Protein AF-A0A7M2XGH8-F1 (afdb_monomer)

Sequence (81 aa):
MLRIDALASAVGTSRSALTRQLIDVALPFVEAGHGVNLTRLIAIIESTQAATDRLLTLADPDFAERLPGLTIERLKAYHDA

Solvent-accessible surface area (backbone atoms only — not comparable to full-atom values): 4697 Å² total; per-residue (Å²): 114,67,68,55,51,52,48,14,60,74,72,72,47,52,55,67,58,46,51,48,53,53,43,71,61,47,47,64,40,49,75,70,70,50,75,89,52,64,69,60,51,51,51,51,52,53,53,49,49,54,51,50,51,53,54,36,43,73,74,41,49,74,57,46,74,46,42,67,60,55,49,53,53,49,45,54,74,76,67,70,123

Nearest PDB structures (foldseek):
  6sbx-assembly1_C  TM=7.585E-01  e=4.315E+00  Myxococcus xanthus

Structure (mmCIF, N/CA/C/O backbone):
data_AF-A0A7M2XGH8-F1
#
_entry.id   AF-A0A7M2XGH8-F1
#
loop_
_atom_site.group_PDB
_atom_site.id
_atom_site.type_symbol
_atom_site.label_atom_id
_atom_site.label_alt_id
_atom_site.label_comp_id
_atom_site.label_asym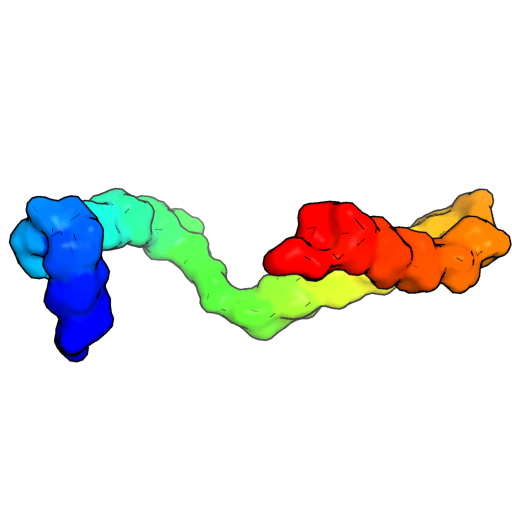_id
_atom_site.label_entity_id
_atom_site.label_seq_id
_atom_site.pdbx_PDB_ins_code
_atom_site.Cartn_x
_atom_site.Cartn_y
_atom_site.Cartn_z
_atom_site.occupancy
_atom_site.B_iso_or_equiv
_atom_site.auth_seq_id
_atom_site.auth_comp_id
_atom_site.auth_asym_id
_atom_site.auth_atom_id
_atom_site.pdbx_PDB_model_num
ATOM 1 N N . MET A 1 1 ? -5.980 -4.420 23.963 1.00 61.22 1 MET A N 1
ATOM 2 C CA . MET A 1 1 ? -7.163 -3.530 24.067 1.00 61.22 1 MET A CA 1
ATOM 3 C C . MET A 1 1 ? -6.807 -2.039 24.041 1.00 61.22 1 MET A C 1
ATOM 5 O O . MET A 1 1 ? -7.530 -1.314 23.378 1.00 61.22 1 MET A O 1
ATOM 9 N N . LEU A 1 2 ? -5.670 -1.605 24.612 1.00 78.12 2 LEU A N 1
ATOM 10 C CA . LEU A 1 2 ? -5.206 -0.199 24.634 1.00 78.12 2 LEU A CA 1
ATOM 11 C C . LEU A 1 2 ? -5.264 0.562 23.292 1.00 78.12 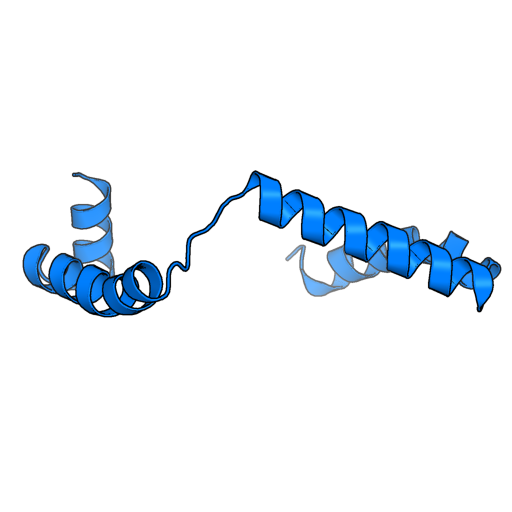2 LEU A C 1
ATOM 13 O O . LEU A 1 2 ? -5.570 1.745 23.281 1.00 78.12 2 LEU A O 1
ATOM 17 N N . ARG A 1 3 ? -5.003 -0.100 22.154 1.00 93.12 3 ARG A N 1
ATOM 18 C CA . ARG A 1 3 ? -5.024 0.547 20.826 1.00 93.12 3 ARG A CA 1
ATOM 19 C C . ARG A 1 3 ? -6.411 1.044 20.406 1.00 93.12 3 ARG A C 1
ATOM 21 O O . ARG A 1 3 ? -6.504 2.115 19.823 1.00 93.12 3 ARG A O 1
ATOM 28 N N . ILE A 1 4 ? -7.466 0.274 20.690 1.00 93.25 4 ILE A N 1
ATOM 29 C CA . ILE A 1 4 ? -8.844 0.675 20.359 1.00 93.25 4 ILE A CA 1
ATOM 30 C C . ILE A 1 4 ? -9.273 1.816 21.278 1.00 93.25 4 ILE A C 1
ATOM 32 O O . ILE A 1 4 ? -9.880 2.767 20.810 1.00 93.25 4 ILE A O 1
ATOM 36 N N . ASP A 1 5 ? -8.911 1.755 22.561 1.00 93.75 5 ASP A N 1
ATOM 37 C CA . ASP A 1 5 ? -9.244 2.809 23.522 1.00 93.75 5 ASP A CA 1
ATOM 38 C C . ASP A 1 5 ? -8.526 4.131 23.184 1.00 93.75 5 ASP A C 1
ATOM 40 O O . ASP A 1 5 ? -9.153 5.189 23.177 1.00 93.75 5 ASP A O 1
ATOM 44 N N . ALA A 1 6 ? -7.243 4.074 22.807 1.00 95.69 6 ALA A N 1
ATOM 45 C CA . ALA A 1 6 ? -6.485 5.243 22.358 1.00 95.69 6 ALA A CA 1
ATOM 46 C C . ALA A 1 6 ? -7.069 5.858 21.077 1.00 95.69 6 ALA A C 1
ATOM 48 O O . ALA A 1 6 ? -7.235 7.073 20.991 1.00 95.69 6 ALA A O 1
ATOM 49 N N . LEU A 1 7 ? -7.428 5.020 20.099 1.00 95.62 7 LEU A N 1
ATOM 50 C CA . LEU A 1 7 ? -8.051 5.485 18.862 1.00 95.62 7 LEU A CA 1
ATOM 51 C C . LEU A 1 7 ? -9.444 6.074 19.119 1.00 95.62 7 LEU A C 1
ATOM 53 O O . LEU A 1 7 ? -9.778 7.111 18.558 1.00 95.62 7 LEU A O 1
ATOM 57 N N . ALA A 1 8 ? -10.235 5.461 20.002 1.00 95.69 8 ALA A N 1
ATOM 58 C CA . ALA A 1 8 ? -11.552 5.966 20.378 1.00 95.69 8 ALA A CA 1
ATOM 59 C C . ALA A 1 8 ? -11.438 7.352 21.024 1.00 95.69 8 ALA A C 1
ATOM 61 O O . ALA A 1 8 ? -12.172 8.265 20.651 1.00 95.69 8 ALA A O 1
ATOM 62 N N . SER A 1 9 ? -10.452 7.533 21.909 1.00 95.50 9 SER A N 1
ATOM 63 C CA . SER A 1 9 ? -10.147 8.830 22.513 1.00 95.50 9 SER A CA 1
ATOM 64 C C . SER A 1 9 ? -9.702 9.869 21.482 1.00 95.50 9 SER A C 1
ATOM 66 O O . SER A 1 9 ? -10.147 11.009 21.559 1.00 95.50 9 SER A O 1
ATOM 68 N N . ALA A 1 10 ? -8.848 9.502 20.521 1.00 95.25 10 ALA A N 1
ATOM 69 C CA . ALA A 1 10 ? -8.365 10.421 19.486 1.00 95.25 10 ALA A CA 1
ATOM 70 C C . ALA A 1 10 ? -9.480 10.871 18.526 1.00 95.25 10 ALA A C 1
ATOM 72 O O . ALA A 1 10 ? -9.499 12.017 18.089 1.00 95.25 10 ALA A O 1
ATOM 73 N N . VAL A 1 11 ? -10.420 9.974 18.222 1.00 93.38 11 VAL A N 1
ATOM 74 C CA . VAL A 1 11 ? -11.576 10.239 17.348 1.00 93.38 11 VAL A CA 1
ATOM 75 C C . VAL A 1 11 ? -12.741 10.887 18.119 1.00 93.38 11 VAL A C 1
ATOM 77 O O . VAL A 1 11 ? -13.704 11.345 17.512 1.00 93.38 11 VAL A O 1
ATOM 80 N N . GLY A 1 12 ? -12.669 10.961 19.454 1.00 95.75 12 GLY A N 1
ATOM 81 C CA . GLY A 1 12 ? -13.718 11.552 20.290 1.00 95.75 12 GLY A CA 1
ATOM 82 C C . GLY A 1 12 ? -14.994 10.708 20.361 1.00 95.75 12 GLY A C 1
ATOM 83 O O . GLY A 1 12 ? -16.094 11.249 20.446 1.00 95.75 12 GLY A O 1
ATOM 84 N N . THR A 1 13 ? -14.868 9.380 20.305 1.00 96.25 13 THR A N 1
ATOM 85 C CA . THR A 1 13 ? -16.002 8.447 20.325 1.00 96.25 13 THR A CA 1
ATOM 86 C C . THR A 1 13 ? -15.859 7.400 21.427 1.00 96.25 13 THR A C 1
ATOM 88 O O . THR A 1 13 ? -14.796 7.214 22.018 1.00 96.25 13 THR A O 1
ATOM 91 N N . SER A 1 14 ? -16.945 6.687 21.725 1.00 96.44 14 SER A N 1
ATOM 92 C CA . SER A 1 14 ? -16.879 5.558 22.651 1.00 96.44 14 SER A CA 1
ATOM 93 C C . SER A 1 14 ? -16.202 4.357 21.992 1.00 96.44 14 SER A C 1
ATOM 95 O O . SER A 1 14 ? -16.305 4.126 20.785 1.00 96.44 14 SER A O 1
ATOM 97 N N . ARG A 1 15 ? -15.561 3.523 22.808 1.00 95.31 15 ARG A N 1
ATOM 98 C CA . ARG A 1 15 ? -14.956 2.267 22.358 1.00 95.31 15 ARG A CA 1
ATOM 99 C C . ARG A 1 15 ? -15.934 1.378 21.579 1.00 95.31 15 ARG A C 1
ATOM 101 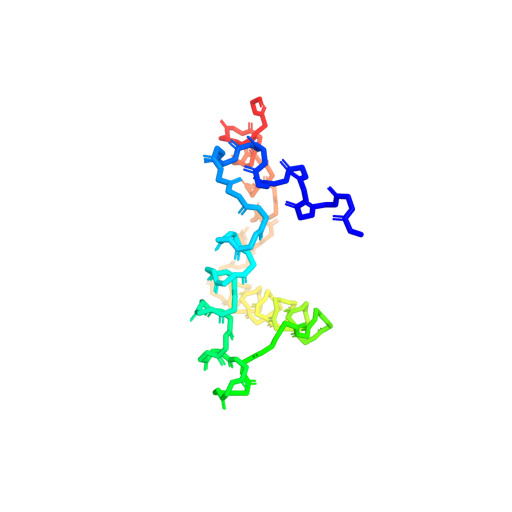O O . ARG A 1 15 ? -15.553 0.777 20.575 1.00 95.31 15 ARG A O 1
ATOM 108 N N . SER A 1 16 ? -17.175 1.264 22.052 1.00 96.12 16 SER A N 1
ATOM 109 C CA . SER A 1 16 ? -18.208 0.435 21.421 1.00 96.12 16 SER A CA 1
ATOM 110 C C . SER A 1 16 ? -18.617 0.989 20.058 1.00 96.12 16 SER A C 1
ATOM 112 O O . SER A 1 16 ? -18.707 0.220 19.103 1.00 96.12 16 SER A O 1
ATOM 114 N N . ALA A 1 17 ? -18.789 2.309 19.948 1.00 96.00 17 ALA A N 1
ATOM 115 C CA . ALA A 1 17 ? -19.079 2.973 18.681 1.00 96.00 17 ALA A CA 1
ATOM 116 C C . ALA A 1 17 ? -17.933 2.797 17.673 1.00 96.00 17 ALA A C 1
ATOM 118 O O . ALA A 1 17 ? -18.187 2.380 16.545 1.00 96.00 17 ALA A O 1
ATOM 119 N N . LEU A 1 18 ? -16.678 3.001 18.094 1.00 96.12 18 LEU A N 1
ATOM 120 C CA . LEU A 1 18 ? -15.512 2.772 17.234 1.00 96.12 18 LEU A CA 1
ATOM 121 C C . LEU A 1 18 ? -15.428 1.315 16.767 1.00 96.12 18 LEU A C 1
ATOM 123 O O . LEU A 1 18 ? -15.179 1.047 15.597 1.00 96.12 18 LEU A O 1
ATOM 127 N N . THR A 1 19 ? -15.637 0.363 17.677 1.00 95.56 19 THR A N 1
ATOM 128 C CA . THR A 1 19 ? -15.565 -1.066 17.340 1.00 95.56 19 THR A CA 1
ATOM 129 C C . THR A 1 19 ? -16.637 -1.442 16.322 1.00 95.56 19 THR A C 1
ATOM 131 O O . THR A 1 19 ? -16.334 -2.146 15.364 1.00 95.56 19 THR A O 1
ATOM 134 N N . ARG A 1 20 ? -17.870 -0.944 16.493 1.00 96.38 20 ARG A N 1
ATOM 135 C CA . ARG A 1 20 ? -18.952 -1.168 15.529 1.00 96.38 20 ARG A CA 1
ATOM 136 C C . ARG A 1 20 ? -18.603 -0.580 14.166 1.00 96.38 20 ARG A C 1
ATOM 138 O O . ARG A 1 20 ? -18.676 -1.296 13.184 1.00 96.38 20 ARG A O 1
ATOM 145 N N . GLN A 1 21 ? -18.109 0.655 14.126 1.00 95.31 21 GLN A N 1
ATOM 146 C CA . GLN A 1 21 ? -17.688 1.295 12.880 1.00 95.31 21 GLN A CA 1
ATOM 147 C C . GLN A 1 21 ? -16.581 0.510 12.158 1.00 95.31 21 GLN A C 1
ATOM 149 O O . GLN A 1 21 ? -16.634 0.342 10.943 1.00 95.31 21 GLN A O 1
ATOM 154 N N . LEU A 1 22 ? -15.585 0.003 12.892 1.00 94.56 22 LEU A N 1
ATOM 155 C CA . LEU A 1 22 ? -14.531 -0.835 12.313 1.00 94.56 22 LEU A CA 1
ATOM 156 C C . LEU A 1 22 ? -15.091 -2.138 11.734 1.00 94.56 22 LEU A C 1
ATOM 158 O O . LEU A 1 22 ? -14.642 -2.564 10.675 1.00 94.56 22 LEU A O 1
ATOM 162 N N . ILE A 1 23 ? -16.061 -2.758 12.411 1.00 95.19 23 ILE A N 1
ATOM 163 C CA . ILE A 1 23 ? -16.730 -3.970 11.926 1.00 95.19 23 ILE A CA 1
ATOM 164 C C . ILE A 1 23 ? -17.572 -3.656 10.690 1.00 95.19 23 ILE A C 1
ATOM 166 O O . ILE A 1 23 ? -17.416 -4.344 9.691 1.00 95.19 23 ILE A O 1
ATOM 170 N N . ASP A 1 24 ? -18.395 -2.608 10.718 1.00 96.25 24 ASP A N 1
ATOM 171 C CA . ASP A 1 24 ? -19.262 -2.221 9.597 1.00 96.25 24 ASP A CA 1
ATOM 172 C C . ASP A 1 24 ? -18.446 -1.940 8.325 1.00 96.25 24 ASP A C 1
ATOM 174 O O . ASP A 1 24 ? -18.872 -2.270 7.220 1.00 96.25 24 ASP A O 1
ATOM 178 N N . VAL A 1 25 ? -17.244 -1.375 8.480 1.00 93.44 25 VAL A N 1
ATOM 179 C CA . VAL A 1 25 ? -16.318 -1.152 7.365 1.00 93.44 25 VAL A CA 1
ATOM 180 C C . VAL A 1 25 ? -15.605 -2.434 6.955 1.00 93.44 25 VAL A C 1
ATOM 182 O O . VAL A 1 25 ? -15.504 -2.688 5.764 1.00 93.44 25 VAL A O 1
ATOM 185 N N . ALA A 1 26 ? -15.074 -3.227 7.888 1.00 91.50 26 ALA A N 1
ATOM 186 C CA . ALA A 1 26 ? -14.222 -4.370 7.553 1.00 91.50 26 ALA A CA 1
ATOM 187 C C . ALA A 1 26 ? -15.007 -5.615 7.115 1.00 91.50 26 ALA A C 1
ATOM 189 O O . ALA A 1 26 ? -14.503 -6.399 6.312 1.00 91.50 26 ALA A O 1
ATOM 190 N N . LEU A 1 27 ? -16.222 -5.811 7.628 1.00 92.38 27 LEU A N 1
ATOM 191 C CA . LEU A 1 27 ? -17.011 -7.020 7.409 1.00 92.38 27 LEU A CA 1
ATOM 192 C C . LEU A 1 27 ? -17.316 -7.274 5.921 1.00 92.38 27 LEU A C 1
ATOM 194 O O . LEU A 1 27 ? -17.001 -8.375 5.475 1.00 92.38 27 LEU A O 1
ATOM 198 N N . PRO A 1 28 ? -17.777 -6.292 5.114 1.00 93.06 28 PRO A N 1
ATOM 199 C CA . PRO A 1 28 ? -18.021 -6.516 3.686 1.00 93.06 28 PRO A CA 1
ATOM 200 C C . PRO A 1 28 ? -16.767 -6.953 2.918 1.00 93.06 28 PRO A C 1
ATOM 202 O O . PRO A 1 28 ? -16.840 -7.757 1.993 1.00 93.06 28 PRO A O 1
ATOM 205 N N . PHE A 1 29 ? -15.593 -6.448 3.313 1.00 89.00 29 PHE A N 1
ATOM 206 C CA . PHE A 1 29 ? -14.321 -6.837 2.703 1.00 89.00 29 PHE A CA 1
ATOM 207 C C . PHE A 1 29 ? -13.975 -8.279 3.058 1.00 89.00 29 PHE A C 1
ATOM 209 O O . PHE A 1 29 ? -13.634 -9.061 2.174 1.00 89.00 29 PHE A O 1
ATOM 216 N N . VAL A 1 30 ? -14.107 -8.649 4.331 1.00 90.88 30 VAL A N 1
ATOM 217 C CA . VAL A 1 30 ? -13.857 -10.023 4.780 1.00 90.88 30 VAL A CA 1
ATOM 218 C C . VAL A 1 30 ? -14.826 -11.002 4.105 1.00 90.88 30 VAL A C 1
ATOM 220 O O . VAL A 1 30 ? -14.389 -12.052 3.638 1.00 90.88 30 VAL A O 1
ATOM 223 N N . GLU A 1 31 ? -16.107 -10.648 3.980 1.00 91.00 31 GLU A N 1
ATOM 224 C CA . GLU A 1 31 ? -17.122 -11.443 3.269 1.00 91.00 31 GLU A CA 1
ATOM 225 C C . GLU A 1 31 ? -16.804 -11.597 1.775 1.00 91.00 31 GLU A C 1
ATOM 227 O O . GLU A 1 31 ? -16.967 -12.680 1.215 1.00 91.00 31 GLU A O 1
ATOM 232 N N . ALA A 1 32 ? -16.260 -10.557 1.140 1.00 89.75 32 ALA A N 1
ATOM 233 C CA . ALA A 1 32 ? -15.755 -10.604 -0.233 1.00 89.75 32 ALA A CA 1
ATOM 234 C C . ALA A 1 32 ? -14.392 -11.322 -0.367 1.00 89.75 32 ALA A C 1
ATOM 236 O O . ALA A 1 32 ? -13.749 -11.261 -1.420 1.00 89.75 32 ALA A O 1
ATOM 237 N N . GLY A 1 33 ? -13.899 -11.963 0.699 1.00 83.31 33 GLY A N 1
ATOM 238 C CA . GLY A 1 33 ? -12.605 -12.645 0.729 1.00 83.31 33 GLY A CA 1
ATOM 239 C C . GLY A 1 33 ? -11.405 -11.701 0.610 1.00 83.31 33 GLY A C 1
ATOM 240 O O . GLY A 1 33 ? -10.296 -12.141 0.299 1.00 83.31 33 GLY A O 1
ATOM 241 N N . HIS A 1 34 ? -11.606 -10.399 0.814 1.00 84.56 34 HIS A N 1
ATOM 242 C CA . HIS A 1 34 ? -10.534 -9.417 0.815 1.00 84.56 34 HIS A CA 1
ATOM 243 C C . HIS A 1 34 ? -9.779 -9.498 2.140 1.00 84.56 34 HIS A C 1
ATOM 245 O O . HIS A 1 34 ? -10.343 -9.447 3.232 1.00 84.56 34 HIS A O 1
ATOM 251 N N . GLY A 1 35 ? -8.462 -9.600 2.030 1.00 82.44 35 GLY A N 1
ATOM 252 C CA . GLY A 1 35 ? -7.547 -9.595 3.155 1.00 82.44 35 GLY A CA 1
ATOM 253 C C . GLY A 1 35 ? -6.182 -9.113 2.696 1.00 82.44 35 GLY A C 1
ATOM 254 O O . GLY A 1 35 ? -5.811 -9.259 1.529 1.00 82.44 35 GLY A O 1
ATOM 255 N N . VAL A 1 36 ? -5.419 -8.533 3.617 1.00 81.94 36 VAL A N 1
ATOM 256 C CA . VAL A 1 36 ? -4.054 -8.094 3.323 1.00 81.94 36 VAL A CA 1
ATOM 257 C C . VAL A 1 36 ? -3.109 -9.252 3.612 1.00 81.94 36 VAL A C 1
ATOM 259 O O . VAL A 1 36 ? -2.711 -9.484 4.751 1.00 81.94 36 VAL A O 1
ATOM 262 N N . ASN A 1 37 ? -2.740 -9.993 2.569 1.00 86.75 37 ASN A N 1
ATOM 263 C CA . ASN A 1 37 ? -1.585 -10.880 2.628 1.00 86.75 37 ASN A CA 1
ATOM 264 C C . ASN A 1 37 ? -0.349 -10.058 2.245 1.00 86.75 37 ASN A C 1
ATOM 266 O O . ASN A 1 37 ? -0.124 -9.788 1.065 1.00 86.75 37 ASN A O 1
ATOM 270 N N . LEU A 1 38 ? 0.423 -9.638 3.251 1.00 86.75 38 LEU A N 1
ATOM 271 C CA . LEU A 1 38 ? 1.575 -8.757 3.057 1.00 86.75 38 LEU A CA 1
ATOM 272 C C . LEU A 1 38 ? 2.615 -9.368 2.108 1.00 86.75 38 LEU A C 1
ATOM 274 O O . LEU A 1 38 ? 3.135 -8.675 1.243 1.00 86.75 38 LEU A O 1
ATOM 278 N N . THR A 1 39 ? 2.859 -10.676 2.209 1.00 87.75 39 THR A N 1
ATOM 279 C CA . THR A 1 39 ? 3.774 -11.393 1.312 1.00 87.75 39 THR A CA 1
ATOM 280 C C . THR A 1 39 ? 3.297 -11.332 -0.136 1.00 87.75 39 THR A C 1
ATOM 282 O O . THR A 1 39 ? 4.083 -11.040 -1.033 1.00 87.75 39 THR A O 1
ATOM 285 N N . ARG A 1 40 ? 1.999 -11.555 -0.375 1.00 85.50 40 ARG A N 1
ATOM 286 C CA . ARG A 1 40 ? 1.407 -11.455 -1.714 1.00 85.50 40 ARG A CA 1
ATOM 287 C C . ARG A 1 40 ? 1.461 -10.024 -2.245 1.00 85.50 40 ARG A C 1
ATOM 289 O O . ARG A 1 40 ? 1.729 -9.839 -3.425 1.00 85.50 40 ARG A O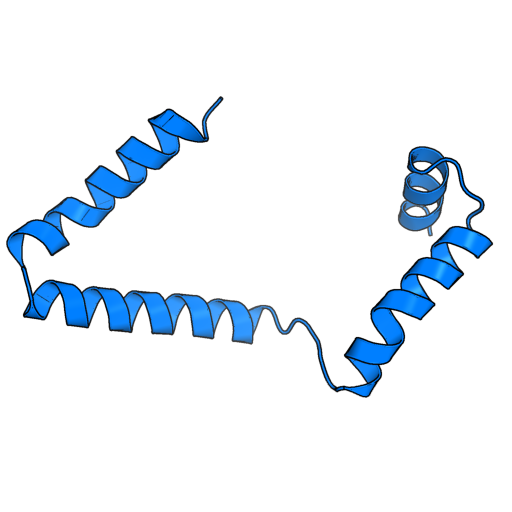 1
ATOM 296 N N . LEU A 1 41 ? 1.218 -9.031 -1.391 1.00 90.31 41 LEU A N 1
ATOM 297 C CA . LEU A 1 41 ? 1.306 -7.622 -1.766 1.00 90.31 41 LEU A CA 1
ATOM 298 C C . LEU A 1 41 ? 2.728 -7.253 -2.205 1.00 90.31 41 LEU A C 1
ATOM 300 O O . LEU A 1 41 ? 2.892 -6.696 -3.285 1.00 90.31 41 LEU A O 1
ATOM 304 N N . ILE A 1 42 ? 3.741 -7.623 -1.414 1.00 93.06 42 ILE A N 1
ATOM 305 C CA . ILE A 1 42 ? 5.153 -7.406 -1.760 1.00 93.06 42 ILE A CA 1
ATOM 306 C C . ILE A 1 42 ? 5.477 -8.094 -3.088 1.00 93.06 42 ILE A C 1
ATOM 308 O O . ILE A 1 42 ? 6.008 -7.456 -3.987 1.00 93.06 42 ILE A O 1
ATOM 312 N N . ALA A 1 43 ? 5.079 -9.357 -3.261 1.00 93.25 43 ALA A N 1
ATOM 313 C CA . ALA A 1 43 ? 5.330 -10.082 -4.505 1.00 93.25 43 ALA A CA 1
ATOM 314 C C . ALA A 1 43 ? 4.711 -9.393 -5.735 1.00 93.25 43 ALA A C 1
ATOM 316 O O . ALA A 1 43 ? 5.338 -9.344 -6.790 1.00 93.25 43 ALA A O 1
ATOM 317 N N . ILE A 1 44 ? 3.502 -8.832 -5.609 1.00 92.38 44 ILE A N 1
ATOM 318 C CA . ILE A 1 44 ? 2.862 -8.068 -6.688 1.00 92.38 44 ILE A CA 1
ATOM 319 C C . ILE A 1 44 ? 3.669 -6.806 -7.003 1.00 92.38 44 ILE A C 1
ATOM 321 O O . ILE A 1 44 ? 3.945 -6.560 -8.178 1.00 92.38 44 ILE A O 1
ATOM 325 N N . ILE A 1 45 ? 4.068 -6.040 -5.983 1.00 94.38 45 ILE A N 1
ATOM 326 C CA . ILE A 1 45 ? 4.860 -4.813 -6.154 1.00 94.38 45 ILE A CA 1
ATOM 327 C C . ILE A 1 45 ? 6.171 -5.128 -6.880 1.00 94.38 45 ILE A C 1
ATOM 329 O O . ILE A 1 45 ? 6.422 -4.560 -7.940 1.00 94.38 45 ILE A O 1
ATOM 333 N N . GLU A 1 46 ? 6.928 -6.105 -6.384 1.00 95.31 46 GLU A N 1
ATOM 334 C CA . GLU A 1 46 ? 8.209 -6.522 -6.965 1.00 95.31 46 GLU A CA 1
ATOM 335 C C . GLU A 1 46 ? 8.039 -7.033 -8.401 1.00 95.31 46 GLU A C 1
ATOM 337 O O . GLU A 1 46 ? 8.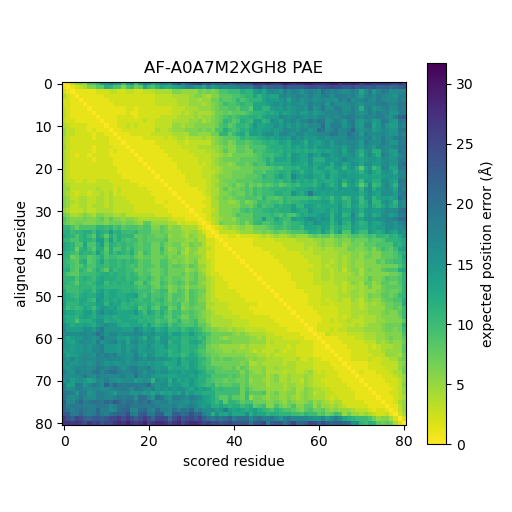780 -6.648 -9.304 1.00 95.31 46 GLU A O 1
ATOM 342 N N . SER A 1 47 ? 7.010 -7.852 -8.660 1.00 94.69 47 SER A N 1
ATOM 343 C CA . SER A 1 47 ? 6.734 -8.342 -10.018 1.00 94.69 47 SER A CA 1
ATOM 344 C C . SER A 1 47 ? 6.374 -7.214 -10.987 1.00 94.69 47 SER A C 1
ATOM 346 O O . SER A 1 47 ? 6.762 -7.250 -12.155 1.00 94.69 47 SER A O 1
ATOM 348 N N . THR A 1 48 ? 5.669 -6.190 -10.501 1.00 94.25 48 THR A N 1
ATOM 349 C CA . THR A 1 48 ? 5.273 -5.027 -11.299 1.00 94.25 48 THR A CA 1
ATOM 350 C C . THR A 1 48 ? 6.479 -4.141 -11.584 1.00 94.25 48 THR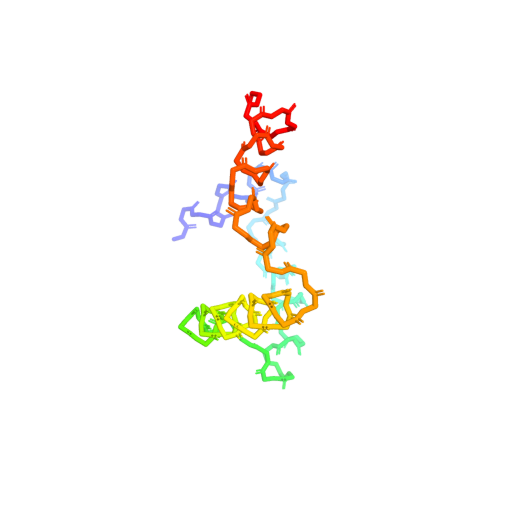 A C 1
ATOM 352 O O . THR A 1 48 ? 6.640 -3.699 -12.721 1.00 94.25 48 THR A O 1
ATOM 355 N N . GLN A 1 49 ? 7.350 -3.921 -10.595 1.00 92.12 49 GLN A N 1
ATOM 356 C CA . GLN A 1 49 ? 8.608 -3.198 -10.781 1.00 92.12 49 GLN A CA 1
ATOM 357 C C . GLN A 1 49 ? 9.495 -3.910 -11.801 1.00 92.12 49 GLN A C 1
ATOM 359 O O . GLN A 1 49 ? 9.855 -3.304 -12.802 1.00 92.12 49 GLN A O 1
ATOM 364 N N . ALA A 1 50 ? 9.727 -5.215 -11.644 1.00 93.00 50 ALA A N 1
ATOM 365 C CA . ALA A 1 50 ? 10.543 -5.989 -12.578 1.00 93.00 50 ALA A CA 1
ATOM 366 C C . ALA A 1 50 ? 9.982 -5.984 -14.014 1.00 93.00 50 ALA A C 1
ATOM 368 O O . ALA A 1 50 ? 10.733 -5.868 -14.986 1.00 93.00 50 ALA A O 1
ATOM 369 N N . ALA A 1 51 ? 8.657 -6.095 -14.167 1.00 94.38 51 ALA A N 1
ATOM 370 C CA . ALA A 1 51 ? 8.010 -5.995 -15.472 1.00 94.38 51 ALA A CA 1
ATOM 371 C C . ALA A 1 51 ? 8.171 -4.594 -16.081 1.00 94.38 51 ALA A C 1
ATOM 373 O O . ALA A 1 51 ? 8.473 -4.472 -17.268 1.00 94.38 51 ALA A O 1
ATOM 374 N N . THR A 1 52 ? 8.000 -3.549 -15.270 1.00 91.12 52 THR A N 1
ATOM 375 C CA . THR A 1 52 ? 8.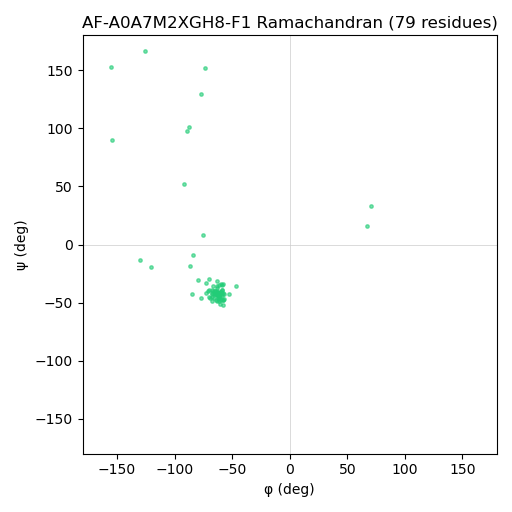125 -2.150 -15.699 1.00 91.12 52 THR A CA 1
ATOM 376 C C . THR A 1 52 ? 9.557 -1.824 -16.102 1.00 91.12 52 THR A C 1
ATOM 378 O O . THR A 1 52 ? 9.758 -1.281 -17.186 1.00 91.12 52 THR A O 1
ATOM 381 N N . ASP A 1 53 ? 10.542 -2.227 -15.299 1.00 90.38 53 ASP A N 1
ATOM 382 C CA . ASP A 1 53 ? 11.963 -2.060 -15.602 1.00 90.38 53 ASP A CA 1
ATOM 383 C C . ASP A 1 53 ? 12.297 -2.721 -16.932 1.00 90.38 53 ASP A C 1
ATOM 385 O O . ASP A 1 53 ? 12.880 -2.095 -17.812 1.00 90.38 53 ASP A O 1
ATOM 389 N N . ARG A 1 54 ? 11.839 -3.961 -17.145 1.00 92.62 54 ARG A N 1
ATOM 390 C CA . ARG A 1 54 ? 12.087 -4.658 -18.408 1.00 92.62 54 ARG A CA 1
ATOM 391 C C . ARG A 1 54 ? 11.449 -3.956 -19.604 1.00 92.62 54 ARG A C 1
ATOM 393 O O . ARG A 1 54 ? 12.091 -3.866 -20.649 1.00 92.62 54 ARG A O 1
ATOM 400 N N . LEU A 1 55 ? 10.210 -3.485 -19.479 1.00 95.56 55 LEU A N 1
ATOM 401 C CA . LEU A 1 55 ? 9.541 -2.739 -20.548 1.00 95.56 55 LEU A CA 1
ATOM 402 C C . LEU A 1 55 ? 10.265 -1.425 -20.852 1.00 95.56 55 LEU A C 1
ATOM 404 O O . LEU A 1 55 ? 10.437 -1.084 -22.021 1.00 95.56 55 LEU A O 1
ATOM 408 N N . LEU A 1 56 ? 10.723 -0.720 -19.820 1.00 92.94 56 LEU A N 1
ATOM 409 C CA . LEU A 1 56 ? 11.422 0.546 -19.979 1.00 92.94 56 LEU A CA 1
ATOM 410 C C . LE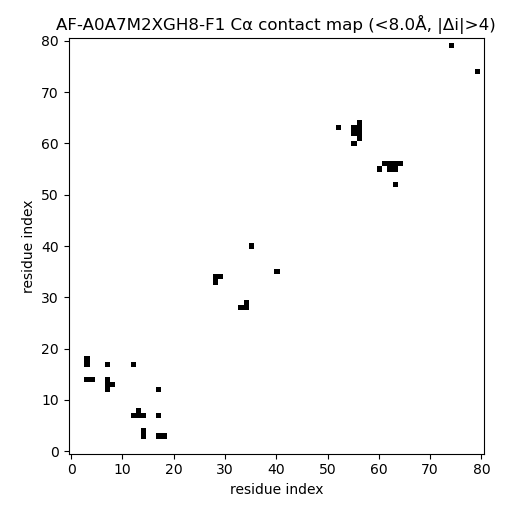U A 1 56 ? 12.807 0.355 -20.591 1.00 92.94 56 LEU A C 1
ATOM 412 O O . LEU A 1 56 ? 13.130 1.047 -21.546 1.00 92.94 56 LEU A O 1
ATOM 416 N N . THR A 1 57 ? 13.585 -0.624 -20.125 1.00 93.88 57 THR A N 1
ATOM 417 C CA . THR A 1 57 ? 14.885 -0.960 -20.722 1.00 93.88 57 THR A CA 1
ATOM 418 C C . THR A 1 57 ? 14.750 -1.329 -22.198 1.00 93.88 57 THR A C 1
ATOM 420 O O . THR A 1 57 ? 15.644 -1.034 -22.981 1.00 93.88 57 THR A O 1
ATOM 423 N N . LEU A 1 58 ? 13.647 -1.967 -22.605 1.00 95.06 58 LEU A N 1
ATOM 424 C CA . LEU A 1 58 ? 13.396 -2.265 -24.019 1.00 95.06 58 LEU A CA 1
ATOM 425 C C . LEU A 1 58 ? 13.032 -1.020 -24.841 1.00 95.06 58 LEU A C 1
ATOM 427 O O . LEU A 1 58 ? 13.349 -0.977 -26.027 1.00 95.06 58 LEU A O 1
ATOM 431 N N . ALA A 1 59 ? 12.343 -0.049 -24.242 1.00 96.06 59 ALA A N 1
ATOM 432 C CA . ALA A 1 59 ? 11.869 1.150 -24.930 1.00 96.06 59 ALA A CA 1
ATOM 433 C C . ALA A 1 59 ? 12.927 2.265 -24.996 1.00 96.06 59 ALA A C 1
ATOM 435 O O . ALA A 1 59 ? 13.068 2.908 -26.033 1.00 96.06 59 ALA A O 1
ATOM 436 N N . ASP A 1 60 ? 13.647 2.490 -23.897 1.00 94.75 60 ASP A N 1
ATOM 437 C CA . ASP A 1 60 ? 14.662 3.533 -23.730 1.00 94.75 60 ASP A CA 1
ATOM 438 C C . 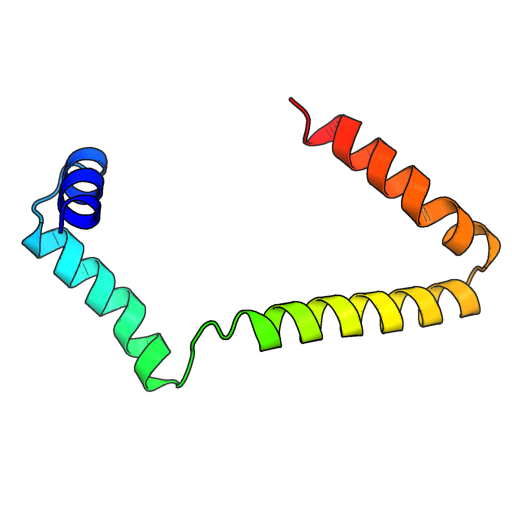ASP A 1 60 ? 15.679 3.105 -22.642 1.00 94.75 60 ASP A C 1
ATOM 440 O O . ASP A 1 60 ? 15.474 3.364 -21.448 1.00 94.75 60 ASP A O 1
ATOM 444 N N . PRO A 1 61 ? 16.763 2.403 -23.031 1.00 91.00 61 PRO A N 1
ATOM 445 C CA . PRO A 1 61 ? 17.782 1.922 -22.099 1.00 91.00 61 PRO A CA 1
ATOM 446 C C . PRO A 1 61 ? 18.475 3.048 -21.320 1.00 91.00 61 PRO A C 1
ATOM 448 O O . PRO A 1 61 ? 18.682 2.920 -20.114 1.00 91.00 61 PRO A O 1
ATOM 451 N N . ASP A 1 62 ? 18.786 4.161 -21.990 1.00 91.94 62 ASP A N 1
ATOM 452 C CA . ASP A 1 62 ? 19.525 5.284 -21.400 1.00 91.94 62 ASP A CA 1
ATOM 453 C C . ASP A 1 62 ? 18.692 5.983 -20.318 1.00 91.94 62 ASP A C 1
ATOM 455 O O . ASP A 1 62 ? 19.201 6.384 -19.265 1.00 91.94 62 ASP A O 1
ATOM 459 N N . PHE A 1 63 ? 17.385 6.123 -20.549 1.00 89.19 63 PHE A N 1
ATOM 460 C CA . PHE A 1 63 ? 16.479 6.639 -19.531 1.00 89.19 63 PHE A CA 1
ATOM 461 C C . PHE A 1 63 ? 16.285 5.646 -18.378 1.00 89.19 63 PHE A C 1
ATOM 463 O O . PHE A 1 63 ? 16.262 6.066 -17.216 1.00 89.19 63 PHE A O 1
ATOM 470 N N . ALA A 1 64 ? 16.192 4.343 -18.670 1.00 89.25 64 ALA A N 1
ATOM 471 C CA . ALA A 1 64 ? 16.055 3.304 -17.650 1.00 89.25 64 ALA A CA 1
ATOM 472 C C . ALA A 1 64 ? 17.223 3.318 -16.647 1.00 89.25 64 ALA A C 1
ATOM 474 O O . ALA A 1 64 ? 16.985 3.256 -15.440 1.00 89.25 64 ALA A O 1
ATOM 475 N N . GLU A 1 65 ? 18.465 3.495 -17.109 1.00 89.25 65 GLU A N 1
ATOM 476 C CA . GLU A 1 65 ? 19.641 3.596 -16.227 1.00 89.25 65 GLU A CA 1
ATOM 477 C C . GLU A 1 65 ? 19.587 4.810 -15.288 1.00 89.25 65 GLU A C 1
ATOM 479 O O . GLU A 1 65 ? 20.076 4.766 -14.157 1.00 89.25 65 GLU A O 1
ATOM 484 N N . ARG A 1 66 ? 18.966 5.907 -15.731 1.00 91.38 66 ARG A N 1
ATOM 485 C CA . ARG A 1 66 ? 18.876 7.155 -14.960 1.00 91.38 66 ARG A CA 1
ATOM 486 C C . ARG A 1 66 ? 17.689 7.193 -13.998 1.00 91.38 66 ARG A C 1
ATOM 488 O O . ARG A 1 66 ? 17.686 8.007 -13.068 1.00 91.38 66 ARG A O 1
ATOM 495 N N . LEU A 1 67 ? 16.685 6.342 -14.203 1.00 86.50 67 LEU A N 1
ATOM 496 C CA . LEU A 1 67 ? 15.421 6.375 -13.469 1.00 86.50 67 LEU A CA 1
ATOM 497 C C . LEU A 1 67 ? 15.570 6.252 -11.938 1.00 86.50 67 LEU A C 1
ATOM 499 O O . LEU A 1 67 ? 14.905 7.021 -11.232 1.00 86.50 67 LEU A O 1
ATOM 503 N N . PRO A 1 68 ? 16.433 5.375 -11.380 1.00 86.94 68 PRO A N 1
ATOM 504 C CA . PRO A 1 68 ? 16.593 5.274 -9.928 1.00 86.94 68 PRO A CA 1
ATOM 505 C C . PRO A 1 68 ? 17.087 6.585 -9.303 1.00 86.94 68 PRO A C 1
ATOM 507 O O . PRO A 1 68 ? 16.557 7.027 -8.283 1.00 86.94 68 PRO A O 1
ATOM 510 N N . GLY A 1 69 ? 18.048 7.252 -9.954 1.00 89.38 69 GLY A N 1
ATOM 511 C CA . GLY A 1 69 ? 18.575 8.545 -9.512 1.00 89.38 69 GLY A CA 1
ATOM 512 C C . GLY A 1 69 ? 17.505 9.637 -9.518 1.00 89.38 69 GLY A C 1
ATOM 513 O O . GLY A 1 69 ? 17.292 10.297 -8.502 1.00 89.38 69 GLY A O 1
ATOM 514 N N . LEU A 1 70 ? 16.752 9.750 -10.617 1.00 87.62 70 LEU A N 1
ATOM 515 C CA . LEU A 1 70 ? 15.644 10.707 -10.747 1.00 87.62 70 LEU A CA 1
ATOM 516 C C . LEU A 1 70 ? 14.531 10.467 -9.716 1.00 87.62 70 LEU A C 1
ATOM 518 O O . LEU A 1 70 ? 13.902 11.411 -9.233 1.00 87.62 70 LEU A O 1
ATOM 522 N N . THR A 1 71 ? 14.278 9.204 -9.373 1.00 87.06 71 THR A N 1
ATOM 523 C CA . THR A 1 71 ? 13.271 8.833 -8.372 1.00 87.06 71 THR A CA 1
ATOM 524 C C . THR A 1 71 ? 13.691 9.301 -6.979 1.00 87.06 71 THR A C 1
ATOM 526 O O . THR A 1 71 ? 12.887 9.914 -6.277 1.00 87.06 71 THR A O 1
ATOM 529 N N . ILE A 1 72 ? 14.957 9.094 -6.603 1.00 88.88 72 ILE A N 1
ATOM 530 C CA . ILE A 1 72 ? 15.513 9.573 -5.328 1.00 88.88 72 ILE A CA 1
ATOM 531 C C . ILE A 1 72 ? 15.505 11.107 -5.269 1.00 88.88 72 ILE A C 1
ATOM 533 O O . ILE A 1 72 ? 15.136 11.677 -4.242 1.00 88.88 72 ILE A O 1
ATOM 537 N N . GLU A 1 73 ? 15.880 11.785 -6.356 1.00 90.50 73 GLU A N 1
ATOM 538 C CA . GLU A 1 73 ? 15.847 13.252 -6.440 1.00 90.50 73 GLU A CA 1
ATOM 539 C C . GLU A 1 73 ? 14.435 13.807 -6.217 1.00 90.50 73 GLU A C 1
ATOM 541 O O . GLU A 1 73 ? 14.250 14.747 -5.443 1.00 90.50 73 GLU A O 1
ATOM 546 N N . ARG A 1 74 ? 13.421 13.198 -6.841 1.00 87.44 74 ARG A N 1
ATOM 547 C CA . ARG A 1 74 ? 12.018 13.602 -6.670 1.00 87.44 74 ARG A CA 1
ATOM 548 C C . ARG A 1 74 ? 11.492 13.332 -5.268 1.00 87.44 74 ARG A C 1
ATOM 550 O O . ARG A 1 74 ? 10.796 14.187 -4.726 1.00 87.44 74 ARG A O 1
ATOM 557 N N . LEU A 1 75 ? 11.818 12.180 -4.683 1.00 87.44 75 LEU A N 1
ATOM 558 C CA . LEU A 1 75 ? 11.399 11.854 -3.320 1.00 87.44 75 LEU A CA 1
ATOM 559 C C . LEU A 1 75 ? 11.900 12.923 -2.338 1.00 87.44 75 LEU A C 1
ATOM 561 O O . LEU A 1 75 ? 11.107 13.493 -1.589 1.00 87.44 75 LEU A O 1
ATOM 565 N N . LYS A 1 76 ? 13.186 13.279 -2.441 1.00 86.19 76 LYS A N 1
ATOM 566 C CA . LYS A 1 76 ? 13.800 14.341 -1.634 1.00 86.19 76 LYS A CA 1
ATOM 567 C C . LYS A 1 76 ? 13.144 15.701 -1.854 1.00 86.19 76 LYS A C 1
ATOM 569 O O . LYS A 1 76 ? 12.950 16.450 -0.907 1.00 86.19 76 LYS A O 1
ATOM 574 N N . ALA A 1 77 ? 12.808 16.030 -3.099 1.00 86.81 77 ALA A N 1
ATOM 575 C CA . ALA A 1 77 ? 12.245 17.333 -3.439 1.00 86.81 77 ALA A CA 1
ATOM 576 C C . ALA A 1 77 ? 10.811 17.542 -2.925 1.00 86.81 77 ALA A C 1
ATOM 578 O O . ALA A 1 77 ? 10.422 18.683 -2.681 1.00 86.81 77 ALA A O 1
ATOM 579 N N . TYR A 1 78 ? 10.018 16.475 -2.790 1.00 83.81 78 TYR A N 1
ATOM 580 C CA . TYR A 1 78 ? 8.581 16.601 -2.531 1.00 83.81 78 TYR A CA 1
ATOM 581 C C . TYR A 1 78 ? 8.097 15.944 -1.237 1.00 83.81 78 TYR A C 1
ATOM 583 O O . TYR A 1 78 ? 6.987 16.266 -0.807 1.00 83.81 78 TYR A O 1
ATOM 591 N N . HIS A 1 79 ? 8.840 15.001 -0.648 1.00 77.19 79 HIS A N 1
ATOM 592 C CA . HIS A 1 79 ? 8.343 14.150 0.446 1.00 77.19 79 HIS A CA 1
ATOM 593 C C . HIS A 1 79 ? 9.270 14.075 1.675 1.00 77.19 79 HIS A C 1
ATOM 595 O O . HIS A 1 79 ? 8.794 13.659 2.727 1.00 77.19 79 HIS A O 1
ATOM 601 N N . ASP A 1 80 ? 10.525 14.533 1.589 1.00 59.47 80 ASP A N 1
ATOM 602 C CA . ASP A 1 80 ? 11.445 14.662 2.739 1.00 59.47 80 ASP A CA 1
ATOM 603 C C . ASP A 1 80 ? 11.360 16.064 3.396 1.00 59.47 80 ASP A C 1
ATOM 605 O O . ASP A 1 80 ? 12.375 16.750 3.548 1.00 59.47 80 ASP A O 1
ATOM 609 N N . ALA A 1 81 ? 10.150 16.517 3.752 1.00 54.31 81 ALA A N 1
ATOM 610 C CA . ALA A 1 81 ? 9.933 17.739 4.544 1.00 54.31 81 ALA A CA 1
ATOM 611 C C . ALA A 1 81 ? 9.875 17.447 6.050 1.00 54.31 81 ALA A C 1
ATOM 613 O O . ALA A 1 81 ? 9.176 16.480 6.435 1.00 54.31 81 ALA A O 1
#

Radius of gyration: 20.93 Å; Cα contacts (8 Å, |Δi|>4): 23; chains: 1; bounding box: 39×30×50 Å

Mean predicted aligned error: 8.55 Å

Foldseek 3Di:
DVVLVVVCVVVVHDSVVSVVVVCVVCVVCVVVVHDDPVVVVVVVVVVVVVVVLVVCCVVPVVVSVCVVVVVVVVCVVPPVD

pLDDT: mean 90.09, std 7.59, range [54.31, 96.44]

Secondary structure (DSSP, 8-state):
-HHHHHHHHHHTS-HHHHHHHHHHHHHHHHHTT----HHHHHHHHHHHHHHHHHHHHHH-HHHHHHHHHHHHHHHHHHT--